Protein 2G1U (pdb70)

Sequence (137 aa):
KQKKSKYIVIFGCGRLGSLIANLASSSSGHSVVVVDKNEYAFHHRLNSSEFSSGGFTVVGDAAEFETLKECCGMMEKADMVFAFTNDDSTNFFISMNARYMFNVENVIARRVYYDPEKIKIFEENGIKTICPAVLLMMIEKVKEFIIGS

CATH classification: 3.40.50.720

Foldseek 3Di:
DDPAFEEEEEALAPVRQVVQQVSQVVPYAYEYEYCDPVSCVSHDPSRDYYYYHDDLQDVVSVVPRLLLRGQEYEQEHPDQVSSQSNQLCSCPVSVHQHYEYEHADPVPCVVCVVSNYHYDHPVVVVVVVVCDVPVDD

Secondary structure (P-SEA, 3-state):
cccbbbbbbccccaaaaaaaaaaaaaccbbbbbbccccccccccccccbbbbbcccccaaaaaacccccccbbbbccccaaaaaaaaaaaaccccccbbbbbbccccaaaaaaaacbbbbbaaaaaaaaaaaaaccc

Nearest PDB structures (foldseek):
  3l4b-assembly1_A  TM=9.728E-01  e=3.349E-23  Thermotoga maritima MSB8
  3l4b-assembly1_H  TM=8.521E-01  e=1.925E-08  Thermotoga maritima MSB8
  3l4b-assembly1_D  TM=8.516E-01  e=3.233E-08  Thermotoga maritima MSB8
  3l4b-assembly1_G  TM=8.518E-01  e=5.796E-08  Thermotoga maritima MSB8
  4g65-assembly1_A  TM=8.832E-01  e=7.759E-07  Vibrio vulnificus CMCP6

B-factor: mean 18.17, std 10.81, range [2.0, 64.94]

Structure (mmCIF, N/CA/C/O backbone):
data_2G1U
#
_entry.id   2G1U
#
_cell.length_a   47.859
_cell.length_b   35.140
_cell.length_c   56.579
_cell.angle_alpha   90.000
_cell.angle_beta   111.850
_cell.angle_gamma   90.000
#
_symmetry.space_group_name_H-M   'P 1 2 1'
#
loop_
_entity.id
_entity.type
_entity.pdbx_description
1 polymer 'hypothetical protein tm1088a'
2 non-polymer 'SODIUM ION'
3 non-polymer 'ADENOSINE MONOPHOSPHATE'
4 non-polymer (4S)-2-METHYL-2,4-PENTANEDIOL
5 water water
#
loop_
_atom_site.group_PDB
_atom_site.id
_atom_site.type_symbol
_atom_site.label_atom_id
_atom_site.label_alt_id
_atom_site.label_comp_id
_atom_site.label_asym_id
_atom_site.label_entity_id
_atom_site.label_seq_id
_atom_site.pdbx_PDB_ins_code
_atom_site.Cartn_x
_atom_site.Cartn_y
_atom_site.Cartn_z
_atom_site.occupancy
_atom_site.B_iso_or_equiv
_atom_site.auth_seq_id
_atom_site.auth_comp_id
_atom_site.auth_asym_id
_atom_site.auth_atom_id
_atom_site.pdbx_PDB_model_num
ATOM 1 C CA . LYS A 1 16 ? -7.084 46.934 5.597 1.00 33.13 4 LYS A CA 1
ATOM 2 C C . LYS A 1 16 ? -6.017 47.627 4.741 1.00 33.10 4 LYS A C 1
ATOM 3 O O . LYS A 1 16 ? -5.145 46.985 4.146 1.00 33.63 4 LYS A O 1
ATOM 4 N N . GLN A 1 17 ? -6.077 48.950 4.690 1.00 29.59 5 GLN A N 1
ATOM 5 C CA . GLN A 1 17 ? -5.035 49.726 4.017 1.00 30.24 5 GLN A CA 1
ATOM 6 C C . GLN A 1 17 ? -3.654 49.597 4.709 1.00 30.45 5 GLN A C 1
ATOM 7 O O . GLN A 1 17 ? -2.605 49.7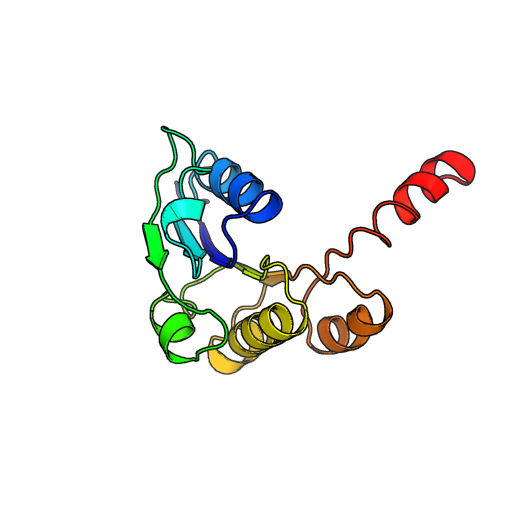91 4.078 1.00 33.82 5 GLN A O 1
ATOM 13 N N . LYS A 1 18 ? -3.661 49.257 6.000 1.00 28.66 6 LYS A N 1
ATOM 14 C CA A LYS A 1 18 ? -2.441 49.145 6.795 0.50 27.48 6 LYS A CA 1
ATOM 15 C CA B LYS A 1 18 ? -2.424 49.153 6.776 0.50 27.19 6 LYS A CA 1
ATOM 16 C C . LYS A 1 18 ? -1.838 47.733 6.736 1.00 25.37 6 LYS A C 1
ATOM 17 O O . LYS A 1 18 ? -0.821 47.460 7.383 1.00 26.73 6 LYS A O 1
ATOM 28 N N . SER A 1 19 ? -2.456 46.838 5.964 1.00 20.52 7 SER A N 1
ATOM 29 C CA . SER A 1 19 ? -2.027 45.416 5.924 1.00 18.90 7 SER A CA 1
ATOM 30 C C . SER A 1 19 ? -0.659 45.253 5.238 1.00 19.62 7 SER A C 1
ATOM 31 O O . SER A 1 19 ? -0.402 45.812 4.180 1.00 20.31 7 SER A O 1
ATOM 34 N N . LYS A 1 20 ? 0.231 44.525 5.885 1.00 14.85 8 LYS A N 1
ATOM 35 C CA . LYS A 1 20 ? 1.574 44.291 5.388 1.00 12.09 8 LYS A CA 1
ATOM 36 C C . LYS A 1 20 ? 1.750 42.815 5.016 1.00 11.79 8 LYS A C 1
ATOM 37 O O . LYS A 1 20 ? 1.026 41.935 5.487 1.00 13.12 8 LYS A O 1
ATOM 43 N N . TYR A 1 21 ? 2.756 42.543 4.195 1.00 10.41 9 TYR A N 1
ATOM 44 C CA . TYR A 1 21 ? 3.132 41.174 3.824 1.00 9.41 9 TYR A CA 1
ATOM 45 C C . TYR A 1 21 ? 4.308 40.760 4.692 1.00 11.09 9 TYR A C 1
ATOM 46 O O . TYR A 1 21 ? 5.377 41.404 4.654 1.00 9.88 9 TYR A O 1
ATOM 55 N N . ILE A 1 22 ? 4.092 39.731 5.499 1.00 8.95 10 ILE A N 1
ATOM 56 C CA . ILE A 1 22 ? 5.067 39.317 6.529 1.00 9.06 10 ILE A CA 1
ATOM 57 C C . ILE A 1 22 ? 5.412 37.822 6.282 1.00 11.45 10 ILE A C 1
ATOM 58 O O . ILE A 1 22 ? 4.509 36.999 6.229 1.00 11.97 10 ILE A O 1
ATOM 63 N N . VAL A 1 23 ? 6.699 37.460 6.165 1.00 8.43 11 VAL A N 1
ATOM 64 C CA . VAL A 1 23 ? 7.127 36.061 6.089 1.00 7.90 11 VAL A CA 1
ATOM 65 C C . VAL A 1 23 ? 7.852 35.740 7.397 1.00 8.49 11 VAL A C 1
ATOM 66 O O . VAL A 1 23 ? 8.775 36.445 7.787 1.00 9.39 11 VAL A O 1
ATOM 70 N N . ILE A 1 24 ? 7.411 34.676 8.029 1.00 9.48 12 ILE A N 1
ATOM 71 C CA . ILE A 1 24 ? 8.014 34.158 9.268 1.00 9.62 12 ILE A CA 1
ATOM 72 C C . ILE A 1 24 ? 8.547 32.773 9.045 1.00 9.69 12 ILE A C 1
ATOM 73 O O . ILE A 1 24 ? 7.819 31.857 8.641 1.00 10.31 12 ILE A O 1
ATOM 78 N N . PHE A 1 25 ? 9.865 32.629 9.312 1.00 8.34 13 PHE A N 1
ATOM 79 C CA . PHE A 1 25 ? 10.501 31.294 9.226 1.00 8.48 13 PHE A CA 1
ATOM 80 C C . PHE A 1 25 ? 10.643 30.743 10.622 1.00 10.63 13 PHE A C 1
ATOM 81 O O . PHE A 1 25 ? 11.222 31.401 11.521 1.00 9.92 13 PHE A O 1
ATOM 89 N N . GLY A 1 26 ? 10.122 29.526 10.7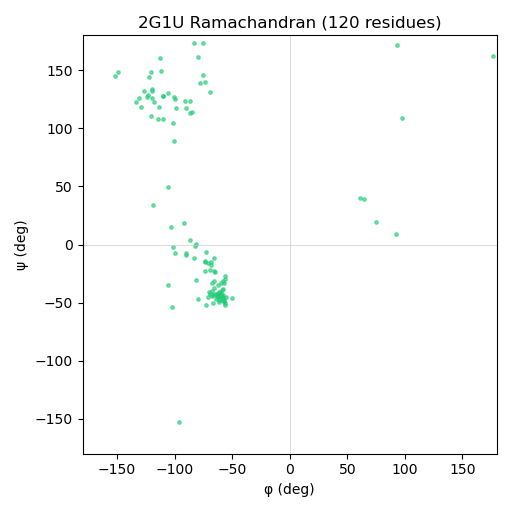97 1.00 10.79 14 GLY A N 1
ATOM 90 C CA . GLY A 1 26 ? 10.100 28.866 12.116 1.00 11.43 14 GLY A CA 1
ATOM 91 C C . GLY A 1 26 ? 8.753 29.068 12.771 1.00 14.93 14 GLY A C 1
ATOM 92 O O . GLY A 1 26 ? 8.406 30.163 13.143 1.00 17.54 14 GLY A O 1
ATOM 93 N N . CYS A 1 27 ? 7.955 28.014 12.855 1.00 11.57 15 CYS A N 1
ATOM 94 C CA . CYS A 1 27 ? 6.638 28.034 13.503 1.00 11.56 15 CYS A CA 1
ATOM 95 C C . CYS A 1 27 ? 6.712 27.323 14.856 1.00 11.60 15 CYS A C 1
ATOM 96 O O . CYS A 1 27 ? 5.883 26.484 15.199 1.00 14.53 15 CYS A O 1
ATOM 99 N N . GLY A 1 28 ? 7.706 27.704 15.645 1.00 12.79 16 GLY A N 1
ATOM 100 C CA . GLY A 1 28 ? 7.858 27.128 16.966 1.00 11.94 16 GLY A CA 1
ATOM 101 C C . GLY A 1 28 ? 7.214 28.041 17.984 1.00 12.09 16 GLY A C 1
ATOM 102 O O . GLY A 1 28 ? 6.269 28.772 17.675 1.00 12.72 16 GLY A O 1
ATOM 103 N N . ARG A 1 29 ? 7.718 27.985 19.197 1.00 10.63 17 ARG A N 1
ATOM 104 C CA . ARG A 1 29 ? 7.168 28.795 20.267 1.00 10.29 17 ARG A CA 1
ATOM 105 C C . ARG A 1 29 ? 7.173 30.303 19.906 1.00 14.95 17 ARG A C 1
ATOM 106 O O . ARG A 1 29 ? 6.113 30.943 19.982 1.00 15.64 17 ARG A O 1
ATOM 114 N N . LEU A 1 30 ? 8.316 30.847 19.444 1.00 11.33 18 LEU A N 1
ATOM 115 C CA . LEU A 1 30 ? 8.426 32.265 19.129 1.00 12.51 18 LEU A CA 1
ATOM 116 C C . LEU A 1 30 ? 7.669 32.573 17.841 1.00 13.45 18 LEU A C 1
ATOM 117 O O . LEU A 1 30 ? 6.865 33.519 17.759 1.00 13.02 18 LEU A O 1
ATOM 122 N N . GLY A 1 31 ? 7.968 31.817 16.798 1.00 11.19 19 GLY A N 1
ATOM 123 C CA . GLY A 1 31 ? 7.378 32.129 15.512 1.00 10.63 19 GLY A CA 1
ATOM 124 C C . GLY A 1 31 ? 5.883 32.070 15.461 1.00 12.26 19 GLY A C 1
ATOM 125 O O . GLY A 1 31 ? 5.234 32.897 14.796 1.00 12.68 19 GLY A O 1
ATOM 126 N N . SER A 1 32 ? 5.311 31.059 16.122 1.00 10.09 20 SER A N 1
ATOM 127 C CA . SER A 1 32 ? 3.853 30.925 16.167 1.00 9.41 20 SER A CA 1
ATOM 128 C C . SER A 1 32 ? 3.208 32.072 16.933 1.00 10.80 20 SER A C 1
ATOM 129 O O . SER A 1 32 ? 2.131 32.522 16.573 1.00 12.12 20 SER A O 1
ATOM 132 N N . LEU A 1 33 ? 3.848 32.520 17.992 1.00 10.04 21 LEU A N 1
ATOM 133 C CA . LEU A 1 33 ? 3.295 33.639 18.748 1.00 10.23 21 LEU A CA 1
ATOM 134 C C . LEU A 1 33 ? 3.206 34.867 17.844 1.00 12.15 21 LEU A C 1
ATOM 135 O O . LEU A 1 33 ? 2.171 35.566 17.819 1.00 12.14 21 LEU A O 1
ATOM 140 N N . ILE A 1 34 ? 4.284 35.169 17.118 1.00 11.20 22 ILE A N 1
ATOM 141 C CA . ILE A 1 34 ? 4.295 36.324 16.242 1.00 11.57 22 ILE A CA 1
ATOM 142 C C . ILE A 1 34 ? 3.328 36.156 15.061 1.00 10.55 22 ILE A C 1
ATOM 143 O O . ILE A 1 34 ? 2.598 37.104 14.703 1.00 11.29 22 ILE A O 1
ATOM 148 N N . ALA A 1 35 ? 3.286 34.948 14.508 1.00 10.05 23 ALA A N 1
ATOM 149 C CA . ALA A 1 35 ? 2.357 34.644 13.378 1.00 8.60 23 ALA A CA 1
ATOM 150 C C . ALA A 1 35 ? 0.896 34.870 13.776 1.00 10.23 23 ALA A C 1
ATOM 151 O O . ALA A 1 35 ? 0.102 35.445 13.030 1.00 11.57 23 ALA A O 1
ATOM 153 N N . ASN A 1 36 ? 0.524 34.334 14.945 1.00 8.64 24 ASN A N 1
ATOM 154 C CA . ASN A 1 36 ? -0.861 34.430 15.424 1.00 9.96 24 ASN A CA 1
ATOM 155 C C . ASN A 1 36 ? -1.233 35.905 15.631 1.00 11.07 24 ASN A C 1
ATOM 156 O O . ASN A 1 36 ? -2.333 36.333 15.272 1.00 11.77 24 ASN A O 1
ATOM 161 N N . LEU A 1 37 ? -0.328 36.681 16.217 1.00 10.35 25 LEU A N 1
ATOM 162 C CA . LEU A 1 37 ? -0.603 38.087 16.470 1.00 9.60 25 LEU A CA 1
ATOM 163 C C . LEU A 1 37 ? -0.661 38.903 15.175 1.00 11.01 25 LEU A C 1
ATOM 164 O O . LEU A 1 37 ? -1.518 39.759 15.006 1.00 11.52 25 LEU A O 1
ATOM 169 N N . ALA A 1 38 ? 0.277 38.633 14.282 1.00 10.68 26 ALA A N 1
ATOM 170 C CA . ALA A 1 38 ? 0.314 39.303 12.973 1.00 9.13 26 ALA A CA 1
ATOM 171 C C . ALA A 1 38 ? -0.970 39.088 12.183 1.00 8.38 26 ALA A C 1
ATOM 172 O O . ALA A 1 38 ? -1.536 40.024 11.592 1.00 11.87 26 ALA A O 1
ATOM 174 N N . SER A 1 39 ? -1.424 37.825 12.165 1.00 9.31 27 SER A N 1
ATOM 175 C CA . SER A 1 39 ? -2.681 37.473 11.482 1.00 8.82 27 SER A CA 1
ATOM 176 C C . SER A 1 39 ? -3.866 38.223 12.121 1.00 12.46 27 SER A C 1
ATOM 177 O O . SER A 1 39 ? -4.693 38.797 11.415 1.00 11.89 27 SER A O 1
ATOM 180 N N . SER A 1 40 ? -3.922 38.291 13.463 1.00 13.00 28 SER A N 1
ATOM 181 C CA A SER A 1 40 ? -5.063 38.933 14.130 0.50 13.12 28 SER A CA 1
ATOM 182 C CA B SER A 1 40 ? -5.033 38.946 14.168 0.50 13.36 28 SER A CA 1
ATOM 183 C C . SER A 1 40 ? -5.011 40.463 13.975 1.00 13.58 28 SER A C 1
ATOM 184 O O . SER A 1 40 ? -6.032 41.132 14.119 1.00 13.76 28 SER A O 1
ATOM 189 N N . SER A 1 41 ? -3.841 41.006 13.652 1.00 13.63 29 SER A N 1
ATOM 190 C CA . SER A 1 41 ? -3.671 42.425 13.305 1.00 14.92 29 SER A CA 1
ATOM 191 C C . SER A 1 41 ? -4.016 42.745 11.856 1.00 15.73 29 SER A C 1
ATOM 192 O O . SER A 1 41 ? -3.925 43.906 11.466 1.00 18.26 29 SER A O 1
ATOM 195 N N . GLY A 1 42 ? -4.394 41.730 11.063 1.00 13.78 30 GLY A N 1
ATOM 196 C CA . GLY A 1 42 ? -4.851 41.940 9.702 1.00 11.21 30 GLY A CA 1
ATOM 197 C C . GLY A 1 42 ? -3.796 41.854 8.598 1.00 10.33 30 GLY A C 1
ATOM 198 O O . GLY A 1 42 ? -4.087 42.222 7.429 1.00 11.16 30 GLY A O 1
ATOM 199 N N . HIS A 1 43 ? -2.600 41.414 8.937 1.00 11.34 31 HIS A N 1
ATOM 200 C CA . HIS A 1 43 ? -1.537 41.264 7.956 1.00 10.33 31 HIS A CA 1
ATOM 201 C C . HIS A 1 43 ? -1.649 40.011 7.129 1.00 9.93 31 HIS A C 1
ATOM 202 O O . HIS A 1 43 ? -2.325 39.062 7.544 1.00 11.71 31 HIS A O 1
ATOM 209 N N . SER A 1 44 ? -0.964 40.000 5.976 1.00 9.93 32 SER A N 1
ATOM 210 C CA . SER A 1 44 ? -0.847 38.801 5.147 1.00 10.38 32 SER A CA 1
ATOM 211 C C . SER A 1 44 ? 0.395 38.084 5.637 1.00 12.22 32 SER A C 1
ATOM 212 O O . SER A 1 44 ? 1.488 38.616 5.537 1.00 14.07 32 SER A O 1
ATOM 215 N N . VAL A 1 45 ? 0.198 36.887 6.135 1.00 10.93 33 VAL A N 1
ATOM 216 C CA . VAL A 1 45 ? 1.256 36.143 6.793 1.00 10.43 33 VAL A CA 1
ATOM 217 C C . VAL A 1 45 ? 1.531 34.837 6.085 1.00 11.13 33 VAL A C 1
ATOM 218 O O . VAL A 1 45 ? 0.608 34.049 5.843 1.00 11.27 33 VAL A O 1
ATOM 222 N N . VAL A 1 46 ? 2.815 34.632 5.735 1.00 8.87 34 VAL A N 1
ATOM 223 C CA . VAL A 1 46 ? 3.318 33.316 5.264 1.00 9.21 34 VAL A CA 1
ATOM 224 C C . VAL A 1 46 ? 4.219 32.767 6.349 1.00 10.20 34 VAL A C 1
ATOM 225 O O . VAL A 1 46 ? 5.156 33.472 6.742 1.00 9.80 34 VAL A O 1
ATOM 229 N N . VAL A 1 47 ? 3.984 31.534 6.785 1.00 10.47 35 VAL A N 1
ATOM 230 C CA . VAL A 1 47 ? 4.802 30.911 7.843 1.00 10.74 35 VAL A CA 1
ATOM 231 C C . VAL A 1 47 ? 5.441 29.668 7.244 1.00 11.38 35 VAL A C 1
ATOM 232 O O . VAL A 1 47 ? 4.786 28.860 6.610 1.00 10.27 35 VAL A O 1
ATOM 236 N N . VAL A 1 48 ? 6.724 29.508 7.479 1.00 10.93 36 VAL A N 1
ATOM 237 C CA . VAL A 1 48 ? 7.530 28.463 6.877 1.00 11.73 36 VAL A CA 1
ATOM 238 C C . VAL A 1 48 ? 8.115 27.577 7.963 1.00 10.45 36 VAL A C 1
ATOM 239 O O . VAL A 1 48 ? 8.671 28.061 8.926 1.00 11.38 36 VAL A O 1
ATOM 243 N N . ASP A 1 49 ? 8.008 26.245 7.828 1.00 10.14 37 ASP A N 1
ATOM 244 C CA . ASP A 1 49 ? 8.675 25.321 8.771 1.00 10.68 37 ASP A CA 1
ATOM 245 C C . ASP A 1 49 ? 9.053 24.028 8.035 1.00 11.63 37 ASP A C 1
ATOM 246 O O . ASP A 1 49 ? 8.408 23.671 7.066 1.00 11.20 37 ASP A O 1
ATOM 251 N N . LYS A 1 50 ? 10.159 23.411 8.460 1.00 12.72 38 LYS A N 1
ATOM 252 C CA . LYS A 1 50 ? 10.608 22.145 7.874 1.00 14.11 38 LYS A CA 1
ATOM 253 C C . LYS A 1 50 ? 9.714 20.989 8.326 1.00 15.74 38 LYS A C 1
ATOM 254 O O . LYS A 1 50 ? 9.647 19.946 7.656 1.00 13.78 38 LYS A O 1
ATOM 263 N N . ASN A 1 51 ? 9.051 21.196 9.466 1.00 13.86 39 ASN A N 1
ATOM 264 C CA . ASN A 1 51 ? 8.192 20.236 10.121 1.00 15.67 39 ASN A CA 1
ATOM 265 C C . ASN A 1 51 ? 6.735 20.650 10.028 1.00 14.33 39 ASN A C 1
ATOM 266 O O . ASN A 1 51 ? 6.341 21.640 10.679 1.00 14.08 39 ASN A O 1
ATOM 271 N N . GLU A 1 52 ? 5.942 19.953 9.211 1.00 13.31 40 GLU A N 1
ATOM 272 C CA . GLU A 1 52 ? 4.517 20.284 9.063 1.00 13.00 40 GLU A CA 1
ATOM 273 C C . GLU A 1 52 ? 3.743 20.269 10.376 1.00 13.99 40 GLU A C 1
ATOM 274 O O . GLU A 1 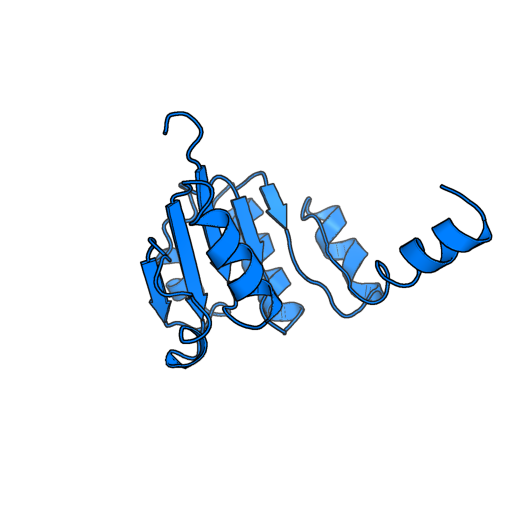52 ? 2.761 20.976 10.521 1.00 15.03 40 GLU A O 1
ATOM 280 N N . TYR A 1 53 ? 4.175 19.429 11.336 1.00 11.18 41 TYR A N 1
ATOM 281 C CA . TYR A 1 53 ? 3.481 19.343 12.627 1.00 12.01 41 TYR A CA 1
ATOM 282 C C . TYR A 1 53 ? 3.581 20.660 13.445 1.00 11.65 41 TYR A C 1
ATOM 283 O O . TYR A 1 53 ? 2.710 20.963 14.257 1.00 11.99 41 TYR A O 1
ATOM 292 N N . ALA A 1 54 ? 4.594 21.471 13.164 1.00 11.45 42 ALA A N 1
ATOM 293 C CA . ALA A 1 54 ? 4.782 22.756 13.856 1.00 13.00 42 ALA A CA 1
ATOM 294 C C . ALA A 1 54 ? 3.564 23.671 13.693 1.00 12.56 42 ALA A C 1
ATOM 295 O O . ALA A 1 54 ? 3.228 24.457 14.583 1.00 13.46 42 ALA A O 1
ATOM 297 N N . PHE A 1 55 ? 2.875 23.553 12.558 1.00 11.84 43 PHE A N 1
ATOM 298 C CA . PHE A 1 55 ? 1.737 24.423 12.288 1.00 12.97 43 PHE A CA 1
ATOM 299 C C . PHE A 1 55 ? 0.538 24.224 13.240 1.00 14.33 43 PHE A C 1
ATOM 300 O O . PHE A 1 55 ? -0.357 25.070 13.271 1.00 14.86 43 PHE A O 1
ATOM 308 N N . HIS A 1 56 ? 0.538 23.153 14.041 1.00 13.85 44 HIS A N 1
ATOM 309 C CA A HIS A 1 56 ? -0.552 22.990 14.984 0.50 14.58 44 HIS A CA 1
ATOM 310 C CA B HIS A 1 56 ? -0.472 22.935 15.079 0.50 14.20 44 HIS A CA 1
ATOM 311 C C . HIS A 1 56 ? -0.523 24.090 16.049 1.00 13.90 44 HIS A C 1
ATOM 312 O O . HIS A 1 56 ? -1.502 24.285 16.735 1.00 16.97 44 HIS A O 1
ATOM 325 N N . ARG A 1 57 ? 0.586 24.819 16.156 1.00 13.58 45 ARG A N 1
ATOM 326 C CA . ARG A 1 57 ? 0.666 26.004 17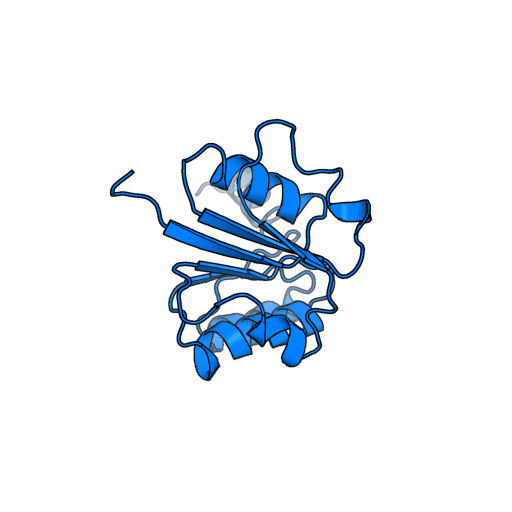.066 1.00 13.68 45 ARG A CA 1
ATOM 327 C C . ARG A 1 57 ? -0.107 27.248 16.569 1.00 15.46 45 ARG A C 1
ATOM 328 O O . ARG A 1 57 ? -0.363 28.163 17.348 1.00 13.41 45 ARG A O 1
ATOM 343 N N . LEU A 1 58 ? -0.516 27.259 15.300 1.00 13.79 46 LEU A N 1
ATOM 344 C CA . LEU A 1 58 ? -1.266 28.401 14.762 1.00 13.67 46 LEU A CA 1
ATOM 345 C C . LEU A 1 58 ? -2.695 28.265 15.268 1.00 14.75 46 LEU A C 1
ATOM 346 O O . LEU A 1 58 ? -3.226 27.142 15.328 1.00 15.24 46 LEU A O 1
ATOM 351 N N . ASN A 1 59 ? -3.335 29.349 15.670 1.00 12.92 47 ASN A N 1
ATOM 352 C CA . ASN A 1 59 ? -4.653 29.192 16.290 1.00 14.95 47 ASN A CA 1
ATOM 353 C C . ASN A 1 59 ? -5.777 29.081 15.256 1.00 15.08 47 ASN A C 1
ATOM 354 O O . ASN A 1 59 ? -5.541 29.217 14.052 1.00 14.77 47 ASN A O 1
ATOM 359 N N . SER A 1 60 ? -7.003 28.795 15.717 1.00 14.51 48 SER A N 1
ATOM 360 C CA A SER A 1 60 ? -8.139 28.586 14.815 0.67 17.13 48 SER A CA 1
ATOM 361 C CA B SER A 1 60 ? -8.117 28.577 14.794 0.33 17.08 48 SER A CA 1
ATOM 362 C C . SER A 1 60 ? -8.426 29.826 13.974 1.00 17.03 48 SER A C 1
ATOM 363 O O . SER A 1 60 ? -8.950 29.735 12.872 1.00 22.87 48 SER A O 1
ATOM 368 N N . GLU A 1 61 ? -8.087 30.995 14.492 1.00 18.68 49 GLU A N 1
ATOM 369 C CA . GLU A 1 61 ? -8.356 32.229 13.779 1.00 17.82 49 GLU A CA 1
ATOM 370 C C . GLU A 1 61 ? -7.279 32.583 12.718 1.00 17.14 49 GLU A C 1
ATOM 371 O O . GLU A 1 61 ? -7.503 33.473 11.908 1.00 16.84 49 GLU A O 1
ATOM 374 N N . PHE A 1 62 ? -6.132 31.894 12.720 1.00 16.10 50 PHE A N 1
ATOM 375 C CA . PHE A 1 62 ? -5.031 32.234 11.821 1.00 12.88 50 PHE A CA 1
ATOM 376 C C . PHE A 1 62 ? -5.504 32.189 10.366 1.00 12.21 50 PHE A C 1
ATOM 377 O O . PHE A 1 62 ? -6.131 31.196 9.942 1.00 15.53 50 PHE A O 1
ATOM 385 N N A SER A 1 63 ? -5.308 33.323 9.684 0.50 12.58 51 SER A N 1
ATOM 386 N N B SER A 1 63 ? -5.151 33.196 9.569 0.50 10.27 51 SER A N 1
ATOM 387 C CA A SER A 1 63 ? -5.505 33.476 8.250 0.50 14.73 51 SER A CA 1
ATOM 388 C CA B SER A 1 63 ? -5.745 33.330 8.240 0.50 12.16 51 SER A CA 1
ATOM 389 C C A SER A 1 63 ? -4.128 33.747 7.690 0.50 15.70 51 SER A C 1
ATOM 390 C C B SER A 1 63 ? -4.766 33.293 7.072 0.50 11.78 51 SER A C 1
ATOM 391 O O A SER A 1 63 ? -3.375 34.529 8.234 0.50 18.42 51 SER A O 1
ATOM 392 O O B SER A 1 63 ? -5.193 33.498 5.940 0.50 11.54 51 SER A O 1
ATOM 397 N N A GLY A 1 64 ? -3.795 33.075 6.610 0.50 15.60 52 GLY A N 1
ATOM 398 N N B GLY A 1 64 ? -3.473 33.070 7.341 0.50 10.70 52 GLY A N 1
ATOM 399 C CA A GLY A 1 64 ? -2.452 33.158 6.109 0.50 14.41 52 GLY A CA 1
ATOM 400 C CA B GLY A 1 64 ? -2.430 33.118 6.286 0.50 12.79 52 GLY A CA 1
ATOM 401 C C . GLY A 1 64 ? -2.120 31.806 5.567 1.00 13.50 52 GLY A C 1
ATOM 402 O O . GLY A 1 64 ? -2.986 30.912 5.514 1.00 15.53 52 GLY A O 1
ATOM 403 N N . PHE A 1 65 ? -0.904 31.688 5.069 1.00 11.43 53 PHE A N 1
ATOM 404 C CA . PHE A 1 65 ? -0.489 30.542 4.303 1.00 10.62 53 PHE A CA 1
ATOM 405 C C . PHE A 1 65 ? 0.694 29.856 4.986 1.00 12.82 53 PHE A C 1
ATOM 406 O O . PHE A 1 65 ? 1.515 30.511 5.616 1.00 15.20 53 PHE A O 1
ATOM 414 N N . THR A 1 66 ? 0.783 28.525 4.840 1.00 11.31 54 THR A N 1
ATOM 415 C CA . THR A 1 66 ? 1.917 27.758 5.379 1.00 14.23 54 THR A CA 1
ATOM 416 C C . THR A 1 66 ? 2.756 27.219 4.222 1.00 16.44 54 THR A C 1
ATOM 417 O O . THR A 1 66 ? 2.271 26.946 3.106 1.00 19.06 54 THR A O 1
ATOM 421 N N . VAL A 1 67 ? 4.041 27.085 4.455 1.00 13.87 55 VAL A N 1
ATOM 422 C CA . VAL A 1 67 ? 4.958 26.515 3.473 1.00 13.36 55 VAL A CA 1
ATOM 423 C C . VAL A 1 67 ? 5.821 25.514 4.220 1.00 11.02 55 VAL A C 1
ATOM 424 O O . VAL A 1 67 ? 6.492 25.864 5.190 1.00 11.61 55 VAL A O 1
ATOM 428 N N . VAL A 1 68 ? 5.814 24.253 3.762 1.00 11.06 56 VAL A N 1
ATOM 429 C CA . VAL A 1 68 ? 6.705 23.240 4.330 1.00 13.63 56 VAL A CA 1
ATOM 430 C C . VAL A 1 68 ? 7.989 23.244 3.515 1.00 12.07 56 VAL A C 1
ATOM 431 O O . VAL A 1 68 ? 7.953 23.019 2.317 1.00 16.92 56 VAL A O 1
ATOM 435 N N . GLY A 1 69 ? 9.114 23.454 4.177 1.00 12.00 57 GLY A N 1
ATOM 436 C CA . GLY A 1 69 ? 10.408 23.353 3.538 1.00 14.32 57 GLY A CA 1
ATOM 437 C C . GLY A 1 69 ? 11.552 23.714 4.466 1.00 14.23 57 GLY A C 1
ATOM 438 O O . GLY A 1 69 ? 11.356 24.327 5.523 1.00 14.74 57 GLY A O 1
ATOM 439 N N . ASP A 1 70 ? 12.734 23.305 4.067 1.00 15.01 58 ASP A N 1
ATOM 440 C CA . ASP A 1 70 ? 13.951 23.576 4.792 1.00 12.84 58 ASP A CA 1
ATOM 441 C C . ASP A 1 70 ? 14.430 24.948 4.353 1.00 11.46 58 ASP A C 1
ATOM 442 O O . ASP A 1 70 ? 14.817 25.150 3.186 1.00 12.12 58 ASP A O 1
ATOM 447 N N . ALA A 1 71 ? 14.407 25.886 5.302 1.00 12.97 59 ALA A N 1
ATOM 448 C CA . ALA A 1 71 ? 14.742 27.270 4.990 1.00 10.86 59 ALA A CA 1
ATOM 449 C C . ALA A 1 71 ? 16.249 27.465 4.752 1.00 12.71 59 ALA A C 1
ATOM 450 O O . ALA A 1 71 ? 16.679 28.575 4.349 1.00 13.97 59 ALA A O 1
ATOM 452 N N . ALA A 1 72 ? 17.079 26.427 4.970 1.00 12.76 60 ALA A N 1
ATOM 453 C CA . ALA A 1 72 ? 18.467 26.507 4.569 1.00 13.16 60 ALA A CA 1
ATOM 454 C C . ALA A 1 72 ? 18.681 26.195 3.067 1.00 12.13 60 ALA A C 1
ATOM 455 O O . ALA A 1 72 ? 19.802 26.266 2.565 1.00 15.48 60 ALA A O 1
ATOM 457 N N . GLU A 1 73 ? 17.612 25.915 2.335 1.00 14.07 61 GLU A N 1
ATOM 458 C CA . GLU A 1 73 ? 17.640 25.711 0.898 1.00 15.16 61 GLU A CA 1
ATOM 459 C C . GLU A 1 73 ? 17.047 26.931 0.155 1.00 15.64 61 GLU A C 1
ATOM 460 O O . GLU A 1 73 ? 15.929 27.393 0.480 1.00 13.49 61 GLU A O 1
ATOM 471 N N . PHE A 1 74 ? 17.770 27.435 -0.844 1.00 14.22 62 PHE A N 1
ATOM 472 C CA . PHE A 1 74 ? 17.331 28.596 -1.582 1.00 13.22 62 PHE A CA 1
ATOM 473 C C . PHE A 1 74 ? 15.977 28.360 -2.226 1.00 13.74 62 PHE A C 1
ATOM 474 O O . PHE A 1 74 ? 15.123 29.241 -2.239 1.00 16.08 62 PHE A O 1
ATOM 482 N N . GLU A 1 75 ? 15.751 27.161 -2.739 1.00 15.73 63 GLU A N 1
ATOM 483 C CA . GLU A 1 75 ? 14.446 26.910 -3.348 1.00 16.05 63 GLU A CA 1
ATOM 484 C C . GLU A 1 75 ? 13.286 27.162 -2.371 1.00 17.58 63 GLU A C 1
ATOM 485 O O . GLU A 1 75 ? 12.227 27.622 -2.775 1.00 18.08 63 GLU A O 1
ATOM 491 N N . THR A 1 76 ? 13.472 26.906 -1.078 1.00 14.45 64 THR A N 1
ATOM 492 C CA . THR A 1 76 ? 12.399 27.203 -0.156 1.00 12.09 64 THR A CA 1
ATOM 493 C C . THR A 1 76 ? 12.150 28.725 -0.076 1.00 12.38 64 THR A C 1
ATOM 494 O O . THR A 1 76 ? 10.997 29.214 -0.012 1.00 13.95 64 THR A O 1
ATOM 498 N N . LEU A 1 77 ? 13.235 29.494 0.000 1.00 14.27 65 LEU A N 1
ATOM 499 C CA . LEU A 1 77 ? 13.133 30.945 0.064 1.00 14.80 65 LEU A CA 1
ATOM 500 C C . LEU A 1 77 ? 12.434 31.520 -1.139 1.00 15.48 65 LEU A C 1
ATOM 501 O O . LEU A 1 77 ? 11.747 32.542 -1.032 1.00 18.26 65 LEU A O 1
ATOM 506 N N . LYS A 1 78 ? 12.602 30.903 -2.280 1.00 13.72 66 LYS A N 1
ATOM 507 C CA . LYS A 1 78 ? 11.934 31.362 -3.504 1.00 16.05 66 LYS A CA 1
ATOM 508 C C . LYS A 1 78 ? 10.425 31.154 -3.507 1.00 15.75 66 LYS A C 1
ATOM 509 O O . LYS A 1 78 ? 9.699 31.785 -4.275 1.00 22.20 66 LYS A O 1
ATOM 513 N N . GLU A 1 79 ? 9.940 30.234 -2.692 1.00 13.13 67 GLU A N 1
ATOM 514 C CA . GLU A 1 79 ? 8.528 29.874 -2.675 1.00 12.12 67 GLU A CA 1
ATOM 515 C C . GLU A 1 79 ? 7.681 30.751 -1.768 1.00 14.84 67 GLU A C 1
ATOM 516 O O . GLU A 1 79 ? 6.494 30.505 -1.603 1.00 20.52 67 GLU A O 1
ATOM 522 N N . CYS A 1 80 ? 8.270 31.781 -1.165 1.00 16.58 68 CYS A N 1
ATOM 523 C CA A CYS A 1 80 ? 7.617 32.649 -0.180 0.70 19.71 68 CYS A CA 1
ATOM 524 C CA B CYS A 1 80 ? 7.422 32.576 -0.259 0.30 18.61 68 CYS A CA 1
ATOM 525 C C . CYS A 1 80 ? 7.192 34.015 -0.687 1.00 19.51 68 CYS A C 1
ATOM 526 O O . CYS A 1 80 ? 6.569 34.776 0.054 1.00 19.63 68 CYS A O 1
ATOM 531 N N . GLY A 1 81 ? 7.589 34.362 -1.903 1.00 20.30 69 GLY A N 1
ATOM 532 C CA . GLY A 1 81 ? 7.287 35.681 -2.453 1.00 20.87 69 GLY A CA 1
ATOM 533 C C . GLY A 1 81 ? 7.990 36.757 -1.640 1.00 17.85 69 GLY A C 1
ATOM 534 O O . GLY A 1 81 ? 7.455 37.847 -1.421 1.00 18.07 69 GLY A O 1
ATOM 535 N N . MET A 1 82 ? 9.224 36.477 -1.226 1.00 18.64 70 MET A N 1
ATOM 536 C CA A MET A 1 82 ? 9.891 37.389 -0.300 0.70 15.51 70 MET A CA 1
ATOM 537 C CA B MET A 1 82 ? 9.931 37.364 -0.317 0.30 15.75 70 MET A CA 1
ATOM 538 C C . MET A 1 82 ? 10.183 38.762 -0.887 1.00 15.71 70 MET A C 1
ATOM 539 O O . MET A 1 82 ? 10.274 39.742 -0.146 1.00 17.12 70 MET A O 1
ATOM 548 N N . GLU A 1 83 ? 10.281 38.880 -2.209 1.00 14.91 71 GLU A N 1
ATOM 549 C CA . GLU A 1 83 ? 10.489 40.230 -2.779 1.00 14.34 71 GLU A CA 1
ATOM 550 C C . GLU A 1 83 ? 9.284 41.126 -2.611 1.00 12.00 71 GLU A C 1
ATOM 551 O O . GLU A 1 83 ? 9.380 42.347 -2.782 1.00 13.51 71 GLU A O 1
ATOM 557 N N . LYS A 1 84 ? 8.137 40.537 -2.274 1.00 12.70 72 LYS A N 1
ATOM 558 C CA . LYS A 1 84 ? 6.945 41.298 -1.936 1.00 10.51 72 LYS A CA 1
ATOM 559 C C . LYS A 1 84 ? 6.812 41.634 -0.452 1.00 9.49 72 LYS A C 1
ATOM 560 O O . LYS A 1 84 ? 5.916 42.374 -0.091 1.00 12.75 72 LYS A O 1
ATOM 566 N N . ALA A 1 85 ? 7.699 41.076 0.382 1.00 11.51 73 ALA A N 1
ATOM 567 C CA . ALA A 1 85 ? 7.559 41.212 1.802 1.00 11.68 73 ALA A CA 1
ATOM 568 C C . ALA A 1 85 ? 7.915 42.595 2.317 1.00 12.37 73 ALA A C 1
ATOM 569 O O . ALA A 1 85 ? 8.958 43.174 1.936 1.00 12.99 73 ALA A O 1
ATOM 571 N N . ASP A 1 86 ? 7.128 43.043 3.261 1.00 12.62 74 ASP A N 1
ATOM 572 C CA . ASP A 1 86 ? 7.425 44.208 4.060 1.00 11.36 74 ASP A CA 1
ATOM 573 C C . ASP A 1 86 ? 8.373 43.909 5.197 1.00 12.17 74 ASP A C 1
ATOM 574 O O . ASP A 1 86 ? 9.187 44.783 5.619 1.00 13.81 74 ASP A O 1
ATOM 579 N N . MET A 1 87 ? 8.315 42.678 5.719 1.00 11.32 75 MET A N 1
ATOM 580 C CA . MET A 1 87 ? 9.149 42.292 6.854 1.00 9.60 75 MET A CA 1
ATOM 581 C C . MET A 1 87 ? 9.390 40.806 6.743 1.00 10.04 75 MET A C 1
ATOM 582 O O . MET A 1 87 ? 8.467 40.095 6.318 1.00 9.42 75 MET A O 1
ATOM 587 N N . VAL A 1 88 ? 10.570 40.339 7.134 1.00 8.86 76 VAL A N 1
ATOM 588 C CA . VAL A 1 88 ? 10.919 38.917 7.225 1.00 7.98 76 VAL A CA 1
ATOM 589 C C . VAL A 1 88 ? 11.454 38.679 8.632 1.00 10.62 76 VAL A C 1
ATOM 590 O O . VAL A 1 88 ? 12.337 39.428 9.077 1.00 10.27 76 VAL A O 1
ATOM 594 N N . PHE A 1 89 ? 10.937 37.618 9.262 1.00 8.55 77 PHE A N 1
ATOM 595 C CA . PHE A 1 89 ? 11.382 37.184 10.589 1.00 8.43 77 PHE A CA 1
ATOM 596 C C . PHE A 1 89 ? 12.061 35.826 10.474 1.00 9.76 77 PHE A C 1
ATOM 597 O O . PHE A 1 89 ? 11.448 34.871 10.025 1.00 11.56 77 PHE A O 1
ATOM 605 N N . ALA A 1 90 ? 13.358 35.767 10.835 1.00 8.22 78 ALA A N 1
ATOM 606 C CA . ALA A 1 90 ? 14.166 34.541 10.739 1.00 7.55 78 ALA A CA 1
ATOM 607 C C . ALA A 1 90 ? 14.198 33.980 12.185 1.00 10.57 78 ALA A C 1
ATOM 608 O O . ALA A 1 90 ? 15.078 34.313 12.996 1.00 9.18 78 ALA A O 1
ATOM 610 N N . PHE A 1 91 ? 13.199 33.154 12.493 1.00 8.57 79 PHE A N 1
ATOM 611 C CA . PHE A 1 91 ? 12.943 32.668 13.853 1.00 9.35 79 PHE A CA 1
ATOM 612 C C . PHE A 1 91 ? 13.038 31.146 13.978 1.00 9.45 79 PHE A C 1
ATOM 613 O O . PHE A 1 91 ? 12.376 30.536 14.820 1.00 10.02 79 PHE A O 1
ATOM 621 N N . THR A 1 92 ? 13.928 30.500 13.229 1.00 9.58 80 THR A N 1
ATOM 622 C CA . THR A 1 92 ? 14.239 29.102 13.488 1.00 9.30 80 THR A CA 1
ATOM 623 C C . THR A 1 92 ? 15.138 29.008 14.744 1.00 10.16 80 THR A C 1
ATOM 624 O O . THR A 1 92 ? 15.527 30.035 15.311 1.00 9.33 80 THR A O 1
ATOM 628 N N . ASN A 1 93 ? 15.394 27.791 15.179 1.00 10.95 81 ASN A N 1
ATOM 629 C CA . ASN A 1 93 ? 16.245 27.562 16.363 1.00 10.00 81 ASN A CA 1
ATOM 630 C C . ASN A 1 93 ? 17.709 27.367 15.974 1.00 10.10 81 ASN A C 1
ATOM 631 O O . ASN A 1 93 ? 18.510 26.861 16.789 1.00 11.65 81 ASN A O 1
ATOM 636 N N . ASP A 1 94 ? 18.093 27.787 14.782 1.00 9.49 82 ASP A N 1
ATOM 637 C CA . ASP A 1 94 ? 19.487 27.634 14.328 1.00 9.94 82 ASP A CA 1
ATOM 638 C C . ASP A 1 94 ? 20.036 28.954 13.815 1.00 11.34 82 ASP A C 1
ATOM 639 O O . ASP A 1 94 ? 19.506 29.515 12.888 1.00 10.45 82 ASP A O 1
ATOM 644 N N . ASP A 1 95 ? 21.085 29.463 14.462 1.00 11.84 83 ASP A N 1
ATOM 645 C CA . ASP A 1 95 ? 21.639 30.786 14.116 1.00 11.27 83 ASP A CA 1
ATOM 646 C C . ASP A 1 95 ? 22.162 30.834 12.667 1.00 10.16 83 ASP A C 1
ATOM 647 O O . ASP A 1 95 ? 21.966 31.799 11.947 1.00 11.42 83 ASP A O 1
ATOM 652 N N . SER A 1 96 ? 22.833 29.763 12.225 1.00 11.17 84 SER A N 1
ATOM 653 C CA . SER A 1 96 ? 23.330 29.721 10.828 1.00 11.79 84 SER A CA 1
ATOM 654 C C . SER A 1 96 ? 22.200 29.761 9.818 1.00 10.70 84 SER A C 1
ATOM 655 O O . SER A 1 96 ? 22.271 30.505 8.830 1.00 11.22 84 SER A O 1
ATOM 658 N N . THR A 1 97 ? 21.130 29.003 10.079 1.00 10.82 85 THR A N 1
ATOM 659 C CA . THR A 1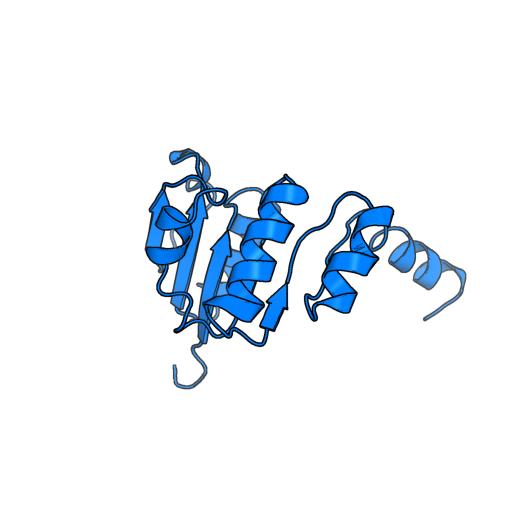 97 ? 19.971 29.058 9.203 1.00 10.58 85 THR A CA 1
ATOM 660 C C . THR A 1 97 ? 19.361 30.461 9.190 1.00 9.09 85 THR A C 1
ATOM 661 O O . THR A 1 97 ? 18.991 30.999 8.135 1.00 9.96 85 THR A O 1
ATOM 665 N N . ASN A 1 98 ? 19.206 31.062 10.389 1.00 7.99 86 ASN A N 1
ATOM 666 C CA . ASN A 1 98 ? 18.623 32.420 10.459 1.00 7.63 86 ASN A CA 1
ATOM 667 C C . ASN A 1 98 ? 19.497 33.458 9.733 1.00 8.41 86 ASN A C 1
ATOM 668 O O . ASN A 1 98 ? 18.979 34.371 9.106 1.00 9.04 86 ASN A O 1
ATOM 673 N N . PHE A 1 99 ? 20.836 33.288 9.776 1.00 8.47 87 PHE A N 1
ATOM 674 C CA . PHE A 1 99 ? 21.754 34.146 8.998 1.00 9.48 87 PHE A CA 1
ATOM 675 C C . PHE A 1 99 ? 21.529 33.958 7.492 1.00 10.77 87 PHE A C 1
ATOM 676 O O . PHE A 1 99 ? 21.457 34.911 6.736 1.00 10.80 87 PHE A O 1
ATOM 684 N N . PHE A 1 100 ? 21.438 32.711 7.037 1.00 8.08 88 PHE A N 1
ATOM 685 C CA . PHE A 1 100 ? 21.182 32.415 5.627 1.00 9.74 88 PHE A CA 1
ATOM 686 C C . PHE A 1 100 ? 19.885 33.095 5.171 1.00 9.98 88 PHE A C 1
ATOM 687 O O . PHE A 1 100 ? 19.797 33.754 4.134 1.00 10.09 88 PHE A O 1
ATOM 695 N N . ILE A 1 101 ? 18.818 32.870 5.920 1.00 9.28 89 ILE A N 1
ATOM 696 C CA . ILE A 1 101 ? 17.525 33.460 5.587 1.00 9.19 89 ILE A CA 1
ATOM 697 C C . ILE A 1 101 ? 17.637 35.001 5.510 1.00 8.35 89 ILE A C 1
ATOM 698 O O . ILE A 1 101 ? 17.162 35.606 4.541 1.00 9.96 89 ILE A O 1
ATOM 703 N N . SER A 1 102 ? 18.250 35.590 6.523 1.00 8.05 90 SER A N 1
ATOM 704 C CA . SER A 1 102 ? 18.252 37.047 6.675 1.00 8.52 90 SER A CA 1
ATOM 705 C C . SER A 1 102 ? 19.131 37.719 5.593 1.00 9.84 90 SER A C 1
ATOM 706 O O . SER A 1 102 ? 18.764 38.783 5.085 1.00 10.41 90 SER A O 1
ATOM 709 N N . MET A 1 103 ? 20.284 37.129 5.293 1.00 8.75 91 MET A N 1
ATOM 710 C CA . MET A 1 103 ? 21.145 37.663 4.250 1.00 8.42 91 MET A CA 1
ATOM 711 C C . MET A 1 103 ? 20.439 37.593 2.911 1.00 8.53 91 MET A C 1
ATOM 712 O O . MET A 1 103 ? 20.516 38.525 2.115 1.00 9.60 91 MET A O 1
ATOM 717 N N . ASN A 1 104 ? 19.797 36.460 2.598 1.00 8.40 92 ASN A N 1
ATOM 718 C CA . ASN A 1 104 ? 19.004 36.392 1.372 1.00 8.88 92 ASN A CA 1
ATOM 719 C C . ASN A 1 104 ? 17.877 37.421 1.349 1.00 9.35 92 ASN A C 1
ATOM 720 O O . ASN A 1 104 ? 17.662 38.105 0.344 1.00 9.38 92 ASN A O 1
ATOM 725 N N . ALA A 1 105 ? 17.160 37.564 2.469 1.00 9.42 93 ALA A N 1
ATOM 726 C CA . ALA A 1 105 ? 16.110 38.548 2.531 1.00 9.01 93 ALA A CA 1
ATOM 727 C C . ALA A 1 105 ? 16.621 39.958 2.219 1.00 9.18 93 ALA A C 1
ATOM 728 O O . ALA A 1 105 ? 16.033 40.680 1.431 1.00 10.42 93 ALA A O 1
ATOM 730 N N . ARG A 1 106 ? 17.699 40.361 2.871 1.00 9.37 94 ARG A N 1
ATOM 731 C CA . ARG A 1 106 ? 18.261 41.680 2.658 1.00 10.15 94 ARG A CA 1
ATOM 732 C C . ARG A 1 106 ? 18.732 41.923 1.224 1.00 9.59 94 ARG A C 1
ATOM 733 O O . ARG A 1 106 ? 18.463 42.994 0.647 1.00 10.69 94 ARG A O 1
ATOM 741 N N . TYR A 1 107 ? 19.520 40.984 0.700 1.00 8.04 95 TYR A N 1
ATOM 742 C CA . TYR A 1 107 ? 20.307 41.233 -0.478 1.00 7.69 95 TYR A CA 1
ATOM 743 C C . TYR A 1 107 ? 19.811 40.581 -1.754 1.00 7.52 95 TYR A C 1
ATOM 744 O O . TYR A 1 107 ? 20.041 41.154 -2.841 1.00 9.42 95 TYR A O 1
ATOM 753 N N . MET A 1 108 ? 19.240 39.388 -1.662 1.00 9.16 96 MET A N 1
ATOM 754 C CA . MET A 1 108 ? 18.642 38.770 -2.839 1.00 8.33 96 MET A CA 1
ATOM 755 C C . MET A 1 108 ? 17.262 39.352 -3.117 1.00 8.86 96 MET A C 1
ATOM 756 O O . MET A 1 108 ? 16.884 39.606 -4.270 1.00 10.14 96 MET A O 1
ATOM 764 N N . PHE A 1 109 ? 16.462 39.444 -2.056 1.00 9.20 97 PHE A N 1
ATOM 765 C CA . PHE A 1 109 ? 15.057 39.846 -2.191 1.00 8.99 97 PHE A CA 1
ATOM 766 C C . PHE A 1 109 ? 14.786 41.329 -1.814 1.00 9.99 97 PHE A C 1
ATOM 767 O O . PHE A 1 109 ? 13.613 41.784 -1.902 1.00 10.38 97 PHE A O 1
ATOM 775 N N . ASN A 1 110 ? 15.817 42.057 -1.381 1.00 9.65 98 ASN A N 1
ATOM 776 C CA . ASN A 1 110 ? 15.785 43.510 -1.195 1.00 8.23 98 ASN A CA 1
ATOM 777 C C . ASN A 1 110 ? 14.725 43.888 -0.145 1.00 9.79 98 ASN A C 1
ATOM 778 O O . ASN A 1 110 ? 14.054 44.925 -0.324 1.00 11.83 98 ASN A O 1
ATOM 783 N N . VAL A 1 111 ? 14.626 43.107 0.930 1.00 9.51 99 VAL A N 1
ATOM 784 C CA . VAL A 1 111 ? 13.710 43.453 2.040 1.00 10.60 99 VAL A CA 1
ATOM 785 C C . VAL A 1 111 ? 14.418 44.388 3.042 1.00 10.65 99 VAL A C 1
ATOM 786 O O . VAL A 1 111 ? 15.484 44.024 3.564 1.00 13.03 99 VAL A O 1
ATOM 790 N N . GLU A 1 112 ? 13.846 45.565 3.308 1.00 13.83 100 GLU A N 1
ATOM 791 C CA . GLU A 1 112 ? 14.476 46.482 4.223 1.00 16.38 100 GLU A CA 1
ATOM 792 C C . GLU A 1 112 ? 14.403 46.003 5.655 1.00 15.69 100 GLU A C 1
ATOM 793 O O . GLU A 1 112 ? 15.415 46.041 6.339 1.00 18.68 100 GLU A O 1
ATOM 795 N N . ASN A 1 113 ? 13.240 45.519 6.114 1.00 12.22 101 ASN A N 1
ATOM 796 C CA . ASN A 1 113 ? 13.026 45.203 7.544 1.00 10.61 101 ASN A CA 1
ATOM 797 C C . ASN A 1 113 ? 13.146 43.677 7.766 1.00 10.51 101 ASN A C 1
ATOM 798 O O . ASN A 1 113 ? 12.205 42.924 7.458 1.00 11.19 101 ASN A O 1
ATOM 803 N N . VAL A 1 114 ? 14.270 43.246 8.337 1.00 8.72 102 VAL A N 1
ATOM 804 C CA . VAL A 1 114 ? 14.592 41.841 8.525 1.00 7.84 102 VAL A CA 1
ATOM 805 C C . VAL A 1 114 ? 15.010 41.725 9.997 1.00 9.85 102 VAL A C 1
ATOM 806 O O . VAL A 1 114 ? 15.885 42.460 10.437 1.00 10.30 102 VAL A O 1
ATOM 810 N N . ILE A 1 115 ? 14.374 40.830 10.717 1.00 9.48 103 ILE A N 1
ATOM 811 C CA . ILE A 1 115 ? 14.604 40.577 12.164 1.00 8.69 103 ILE A CA 1
ATOM 812 C C . ILE A 1 115 ? 14.955 39.128 12.325 1.00 11.35 103 ILE A C 1
ATOM 813 O O . ILE A 1 115 ? 14.218 38.270 11.855 1.00 12.05 103 ILE A O 1
ATOM 818 N N . ALA A 1 116 ? 16.059 38.837 13.019 1.00 9.20 104 ALA A N 1
ATOM 819 C CA . ALA A 1 116 ? 16.483 37.452 13.254 1.00 7.55 104 ALA A CA 1
ATOM 820 C C . ALA A 1 116 ? 16.661 37.167 14.723 1.00 9.39 104 ALA A C 1
ATOM 821 O O . ALA A 1 116 ? 17.110 38.012 15.504 1.00 10.26 104 ALA A O 1
ATOM 823 N N A ARG A 1 117 ? 16.273 35.951 15.109 0.50 8.67 105 ARG A N 1
ATOM 824 N N B ARG A 1 117 ? 16.345 35.928 15.058 0.50 9.17 105 ARG A N 1
ATOM 825 C CA A ARG A 1 117 ? 16.681 35.440 16.409 0.50 9.41 105 ARG A CA 1
ATOM 826 C CA B ARG A 1 117 ? 16.630 35.358 16.358 0.50 10.30 105 ARG A CA 1
ATOM 827 C C A ARG A 1 117 ? 18.103 34.898 16.366 0.50 10.58 105 ARG A C 1
ATOM 828 C C B ARG A 1 117 ? 18.083 34.864 16.375 0.50 10.79 105 ARG A C 1
ATOM 829 O O . ARG A 1 117 ? 18.473 34.151 15.478 1.00 10.63 105 ARG A O 1
ATOM 844 N N . VAL A 1 118 ? 18.875 35.264 17.381 1.00 9.87 106 VAL A N 1
ATOM 845 C CA . VAL A 1 118 ? 20.282 34.931 17.462 1.00 10.85 106 VAL A CA 1
ATOM 846 C C . VAL A 1 118 ? 20.535 34.414 18.874 1.00 13.73 106 VAL A C 1
ATOM 847 O O . VAL A 1 118 ? 20.434 35.176 19.836 1.00 14.66 106 VAL A O 1
ATOM 851 N N . TYR A 1 119 ? 20.860 33.136 19.029 1.00 11.70 107 TYR A N 1
ATOM 852 C CA A TYR A 1 119 ? 21.094 32.607 20.375 0.50 11.05 107 TYR A CA 1
ATOM 853 C CA B TYR A 1 119 ? 21.086 32.547 20.346 0.50 11.25 107 TYR A CA 1
ATOM 854 C C . TYR A 1 119 ? 22.425 32.995 20.961 1.00 11.23 107 TYR A C 1
ATOM 855 O O . TYR A 1 119 ? 22.496 33.338 22.137 1.00 12.30 107 TYR A O 1
ATOM 872 N N . ASP A 1 120 ? 23.477 32.944 20.130 1.00 10.28 108 ASP A N 1
ATOM 873 C CA . ASP A 1 120 ? 24.852 33.225 20.552 1.00 11.72 108 ASP A CA 1
ATOM 874 C C . ASP A 1 120 ? 25.142 34.730 20.466 1.00 10.60 108 ASP A C 1
ATOM 875 O O . ASP A 1 120 ? 25.204 35.292 19.387 1.00 11.98 108 ASP A O 1
ATOM 880 N N . PRO A 1 121 ? 25.352 35.395 21.614 1.00 10.22 109 PRO A N 1
ATOM 881 C CA . PRO A 1 121 ? 25.641 36.833 21.578 1.00 11.47 109 PRO A CA 1
ATOM 882 C C . PRO A 1 121 ? 26.843 37.212 20.718 1.00 12.20 109 PRO A C 1
ATOM 883 O O . PRO A 1 121 ? 26.910 38.331 20.180 1.00 12.62 109 PRO A O 1
ATOM 887 N N . GLU A 1 122 ? 27.792 36.301 20.567 1.00 13.12 110 GLU A N 1
ATOM 888 C CA . GLU A 1 122 ? 28.967 36.619 19.769 1.00 13.78 110 GLU A CA 1
ATOM 889 C C . GLU A 1 122 ? 28.632 36.708 18.278 1.00 14.26 110 GLU A C 1
ATOM 890 O O . GLU A 1 122 ? 29.431 37.233 17.493 1.00 13.88 110 GLU A O 1
ATOM 896 N N . LYS A 1 123 ? 27.477 36.189 17.882 1.00 10.69 111 LYS A N 1
ATOM 897 C CA . LYS A 1 123 ? 27.037 36.238 16.473 1.00 12.01 111 LYS A CA 1
ATOM 898 C C . LYS A 1 123 ? 26.214 37.491 16.110 1.00 12.10 111 LYS A C 1
ATOM 899 O O . LYS A 1 123 ? 25.915 37.725 14.938 1.00 11.85 111 LYS A O 1
ATOM 905 N N . ILE A 1 124 ? 25.835 38.280 17.105 1.00 11.58 112 ILE A N 1
ATOM 906 C CA . ILE A 1 124 ? 24.993 39.419 16.860 1.00 12.51 112 ILE A CA 1
ATOM 907 C C . ILE A 1 124 ? 25.643 40.386 15.873 1.00 11.64 112 ILE A C 1
ATOM 908 O O . ILE A 1 124 ? 24.969 40.886 14.966 1.00 11.43 112 ILE A O 1
ATOM 913 N N . LYS A 1 125 ? 26.931 40.664 16.039 1.00 11.04 113 LYS A N 1
ATOM 914 C CA . LYS A 1 125 ? 27.619 41.705 15.260 1.00 12.00 113 LYS A CA 1
ATOM 915 C C . LYS A 1 125 ? 27.491 41.520 13.741 1.00 11.84 113 LYS A C 1
ATOM 916 O O . LYS A 1 125 ? 27.216 42.488 13.004 1.00 11.25 113 LYS A O 1
ATOM 921 N N . ILE A 1 126 ? 27.687 40.283 13.279 1.00 10.13 114 ILE A N 1
ATOM 922 C CA . ILE A 1 126 ? 27.713 40.012 11.816 1.00 9.82 114 ILE A CA 1
ATOM 923 C C . ILE A 1 126 ? 26.311 40.228 11.220 1.00 10.09 114 ILE A C 1
ATOM 924 O O . ILE A 1 126 ? 26.142 40.672 10.092 1.00 10.95 114 ILE A O 1
ATOM 929 N N . PHE A 1 127 ? 25.262 39.928 11.992 1.00 10.65 115 PHE A N 1
ATOM 930 C CA . PHE A 1 127 ? 23.907 40.233 11.550 1.00 9.83 115 PHE A CA 1
ATOM 931 C C . PHE A 1 127 ? 23.718 41.771 11.480 1.00 8.92 115 PHE A C 1
ATOM 932 O O . PHE A 1 127 ? 23.270 42.290 10.450 1.00 9.28 115 PHE A O 1
ATOM 940 N N . GLU A 1 128 ? 24.067 42.478 12.546 1.00 8.70 116 GLU A N 1
ATOM 941 C CA . GLU A 1 128 ? 23.833 43.918 12.616 1.00 11.94 116 GLU A CA 1
ATOM 942 C C . GLU A 1 128 ? 24.654 44.716 11.613 1.00 11.39 116 GLU A C 1
ATOM 943 O O . GLU A 1 128 ? 24.156 45.689 11.050 1.00 11.43 116 GLU A O 1
ATOM 949 N N . GLU A 1 129 ? 25.858 44.234 11.283 1.00 9.65 117 GLU A N 1
ATOM 950 C CA . GLU A 1 129 ? 26.715 44.910 10.261 1.00 11.71 117 GLU A CA 1
ATOM 951 C C . GLU A 1 129 ? 26.080 44.776 8.862 1.00 9.84 117 GLU A C 1
ATOM 952 O O . GLU A 1 129 ? 26.466 45.475 7.921 1.00 11.84 117 GLU A O 1
ATOM 958 N N . ASN A 1 130 ? 25.164 43.847 8.706 1.00 8.88 118 ASN A N 1
ATOM 959 C CA . ASN A 1 130 ? 24.390 43.621 7.486 1.00 8.59 118 ASN A CA 1
ATOM 960 C C . ASN A 1 130 ? 22.941 44.142 7.534 1.00 11.50 118 ASN A C 1
ATOM 961 O O . ASN A 1 130 ? 22.126 43.807 6.683 1.00 11.73 118 ASN A O 1
ATOM 966 N N . GLY A 1 131 ? 22.669 44.987 8.514 1.00 10.37 119 GLY A N 1
ATOM 967 C CA . GLY A 1 131 ? 21.400 45.669 8.597 1.00 9.34 119 GLY A CA 1
ATOM 968 C C . GLY A 1 131 ? 20.265 44.817 9.054 1.00 10.05 119 GLY A C 1
ATOM 969 O O . GLY A 1 131 ? 19.103 45.186 8.829 1.00 11.36 119 GLY A O 1
ATOM 970 N N . ILE A 1 132 ? 20.574 43.690 9.704 1.00 9.14 120 ILE A N 1
ATOM 971 C CA . ILE A 1 132 ? 19.551 42.777 10.232 1.00 8.48 120 ILE A CA 1
ATOM 972 C C . ILE A 1 132 ? 19.380 43.033 11.718 1.00 11.07 120 ILE A C 1
ATOM 9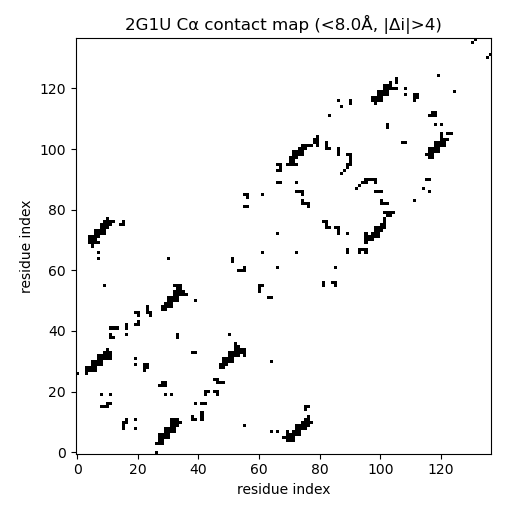73 O O . ILE A 1 132 ? 20.364 43.052 12.484 1.00 10.84 120 ILE A O 1
ATOM 978 N N . LYS A 1 133 ? 18.144 43.300 12.129 1.00 9.94 121 LYS A N 1
ATOM 979 C CA . LYS A 1 133 ? 17.828 43.554 13.539 1.00 10.07 121 LYS A CA 1
ATOM 980 C C . LYS A 1 133 ? 17.858 42.206 14.253 1.00 9.57 121 LYS A C 1
ATOM 981 O O . LYS A 1 133 ? 17.540 41.170 13.644 1.00 11.02 121 LYS A O 1
ATOM 993 N N . THR A 1 134 ? 18.297 42.194 15.526 1.00 9.74 122 THR A N 1
ATOM 994 C CA . THR A 1 134 ? 18.459 40.937 16.261 1.00 9.50 122 THR A CA 1
ATOM 995 C C . THR A 1 134 ? 17.646 40.871 17.535 1.00 9.17 122 THR A C 1
ATOM 996 O O . THR A 1 134 ? 17.501 41.864 18.259 1.00 11.48 122 THR A O 1
ATOM 1000 N N . ILE A 1 135 ? 17.162 39.675 17.824 1.00 10.97 123 ILE A N 1
ATOM 1001 C CA . ILE A 1 135 ? 16.572 39.378 19.110 1.00 9.89 123 ILE A CA 1
ATOM 1002 C C . ILE A 1 135 ? 17.426 38.243 19.667 1.00 11.92 123 ILE A C 1
ATOM 1003 O O . ILE A 1 135 ? 17.379 37.104 19.170 1.00 10.81 123 ILE A O 1
ATOM 1008 N N . CYS A 1 136 ? 18.186 38.544 20.693 1.00 11.39 124 CYS A N 1
ATOM 1009 C CA . CYS A 1 136 ? 19.027 37.545 21.369 1.00 13.45 124 CYS A CA 1
ATOM 1010 C C . CYS A 1 136 ? 18.487 37.374 22.779 1.00 13.34 124 CYS A C 1
ATOM 1011 O O . CYS A 1 136 ? 18.556 38.287 23.587 1.00 13.72 124 CYS A O 1
ATOM 1014 N N . PRO A 1 137 ? 17.841 36.238 2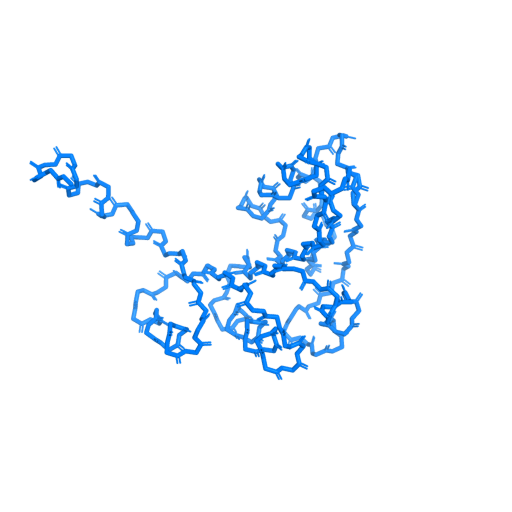3.052 1.00 14.23 125 PRO A N 1
ATOM 1015 C CA . PRO A 1 137 ? 17.186 36.060 24.357 1.00 15.25 125 PRO A CA 1
ATOM 1016 C C . PRO A 1 137 ? 18.053 36.366 25.566 1.00 14.25 125 PRO A C 1
ATOM 1017 O O . PRO A 1 137 ? 17.587 37.046 26.495 1.00 15.75 125 PRO A O 1
ATOM 1021 N N . ALA A 1 138 ? 19.294 35.877 25.599 1.00 15.58 126 ALA A N 1
ATOM 1022 C CA . ALA A 1 138 ? 20.150 36.132 26.759 1.00 14.35 126 ALA A CA 1
ATOM 1023 C C . ALA A 1 138 ? 20.374 37.612 26.955 1.00 15.44 126 ALA A C 1
ATOM 1024 O O . ALA A 1 138 ? 20.356 38.107 28.084 1.00 15.17 126 ALA A O 1
ATOM 1026 N N . VAL A 1 139 ? 20.648 38.307 25.867 1.00 15.47 127 VAL A N 1
ATOM 1027 C CA . VAL A 1 139 ? 20.927 39.755 25.936 1.00 13.94 127 VAL A CA 1
ATOM 1028 C C . VAL A 1 139 ? 19.684 40.506 26.396 1.00 14.94 127 VAL A C 1
ATOM 1029 O O . VAL A 1 139 ? 19.779 41.424 27.227 1.00 16.24 127 VAL A O 1
ATOM 1033 N N . LEU A 1 140 ? 18.533 40.129 25.859 1.00 15.22 128 LEU A N 1
ATOM 1034 C CA A LEU A 1 140 ? 17.293 40.764 26.201 0.67 15.37 128 LEU A CA 1
ATOM 1035 C CA B LEU A 1 140 ? 17.261 40.758 26.223 0.33 14.88 128 LEU A CA 1
ATOM 1036 C C . LEU A 1 140 ? 16.955 40.612 27.711 1.00 15.31 128 LEU A C 1
ATOM 1037 O O . LEU A 1 140 ? 16.511 41.574 28.373 1.00 17.02 128 LEU A O 1
ATOM 1046 N N . MET A 1 141 ? 17.190 39.413 28.257 1.00 15.12 129 MET A N 1
ATOM 1047 C CA A MET A 1 141 ? 16.927 39.164 29.679 0.50 15.95 129 MET A CA 1
ATOM 1048 C CA B MET A 1 141 ? 16.972 39.145 29.698 0.50 16.41 129 MET A CA 1
ATOM 1049 C C . MET A 1 141 ? 17.894 39.994 30.556 1.00 17.18 129 MET A C 1
ATOM 1050 O O . MET A 1 141 ? 17.468 40.650 31.507 1.00 17.23 129 MET A O 1
ATOM 1059 N N . ILE A 1 142 ? 19.178 39.990 30.226 1.00 15.46 130 ILE A N 1
ATOM 1060 C CA . ILE A 1 142 ? 20.183 40.755 30.986 1.00 14.35 130 ILE A CA 1
ATOM 1061 C C . ILE A 1 142 ? 19.871 42.244 30.914 1.00 13.75 130 ILE A C 1
ATOM 1062 O O . ILE A 1 142 ? 19.936 42.940 31.926 1.00 15.11 130 ILE A O 1
ATOM 1067 N N . GLU A 1 143 ? 19.497 42.736 29.735 1.00 15.11 131 GLU A N 1
ATOM 1068 C CA . GLU A 1 143 ? 19.138 44.157 29.578 1.00 14.43 131 GLU A CA 1
ATOM 1069 C C . GLU A 1 143 ? 17.946 44.537 30.476 1.00 15.58 131 GLU A C 1
ATOM 1070 O O . GLU A 1 143 ? 17.960 45.569 31.104 1.00 16.89 131 GLU A O 1
ATOM 1076 N N . LYS A 1 144 ? 16.955 43.663 30.543 1.00 14.92 132 LYS A N 1
ATOM 1077 C CA . LYS A 1 144 ? 15.770 43.909 31.368 1.00 15.03 132 LYS A CA 1
ATOM 1078 C C . LYS A 1 144 ? 16.134 43.893 32.850 1.00 14.51 132 LYS A C 1
ATOM 1079 O O . LYS A 1 144 ? 15.671 44.736 33.587 1.00 16.44 132 LYS A O 1
ATOM 1085 N N . VAL A 1 145 ? 16.942 42.919 33.293 1.00 14.83 133 VAL A N 1
ATOM 1086 C CA . VAL A 1 145 ? 17.416 42.910 34.685 1.00 13.46 133 VAL A CA 1
ATOM 1087 C C . VAL A 1 145 ? 18.151 44.216 34.996 1.00 14.73 133 VAL A C 1
ATOM 1088 O O . VAL A 1 145 ? 17.928 44.870 36.037 1.00 16.76 133 VAL A O 1
ATOM 1092 N N . LYS A 1 146 ? 19.043 44.617 34.093 1.00 14.47 134 LYS A N 1
ATOM 1093 C CA . LYS A 1 146 ? 19.775 45.862 34.332 1.00 16.00 134 LYS A CA 1
ATOM 1094 C C . LYS A 1 146 ? 18.837 47.054 34.489 1.00 16.34 134 LYS A C 1
ATOM 1095 O O . LYS A 1 146 ? 19.064 47.898 35.351 1.00 15.63 134 LYS A O 1
ATOM 1103 N N . GLU A 1 147 ? 17.806 47.160 33.646 1.00 13.95 135 GLU A N 1
ATOM 1104 C CA . GLU A 1 147 ? 16.850 48.265 33.753 1.00 18.06 135 GLU A CA 1
ATOM 1105 C C . GLU A 1 147 ? 16.202 48.287 35.095 1.00 18.58 135 GLU A C 1
ATOM 1106 O O . GLU A 1 147 ? 15.976 49.363 35.651 1.00 18.46 135 GLU A O 1
ATOM 1112 N N . PHE A 1 148 ? 15.903 47.115 35.654 1.00 17.35 136 PHE A N 1
ATOM 1113 C CA . PHE A 1 148 ? 15.276 47.060 36.968 1.00 17.50 136 PHE A CA 1
ATOM 1114 C C . PHE A 1 148 ? 16.221 47.393 38.131 1.00 18.93 136 P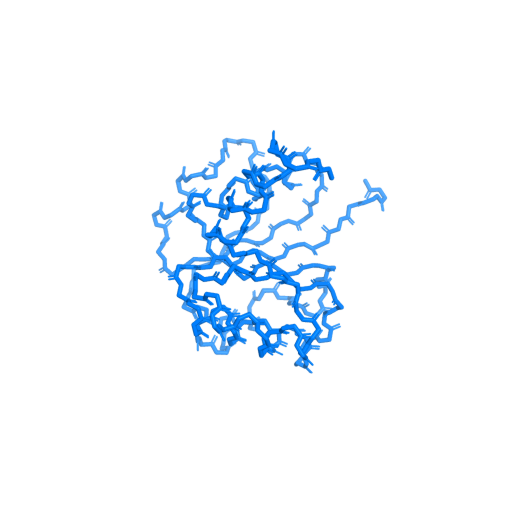HE A C 1
ATOM 1115 O O . PHE A 1 148 ? 15.781 47.667 39.231 1.00 22.49 136 PHE A O 1
ATOM 1123 N N . ILE A 1 149 ? 17.515 47.384 37.898 1.00 16.54 137 ILE A N 1
ATOM 1124 C CA . ILE A 1 149 ? 18.476 47.678 38.957 1.00 16.37 137 ILE A CA 1
ATOM 1125 C C . ILE A 1 149 ? 18.983 49.065 38.798 1.00 17.55 137 ILE A C 1
ATOM 1126 O O . ILE A 1 149 ? 18.979 49.846 39.761 1.00 16.57 137 ILE A O 1
ATOM 1131 N N . ILE A 1 150 ? 19.486 49.366 37.605 1.00 16.91 138 ILE A N 1
ATOM 1132 C CA . ILE A 1 150 ? 20.179 50.663 37.409 1.00 18.69 138 ILE A CA 1
ATOM 1133 C C . ILE A 1 150 ? 19.319 51.746 36.748 1.00 21.85 138 ILE A C 1
ATOM 1134 O O . ILE A 1 150 ? 19.752 52.892 36.686 1.00 24.82 138 ILE A O 1
ATOM 1139 N N . GLY A 1 151 ? 18.123 51.392 36.285 1.00 23.22 139 GLY A N 1
ATOM 1140 C CA . GLY A 1 151 ? 17.275 52.313 35.538 1.00 27.24 139 GLY A CA 1
ATOM 1141 C C . GLY A 1 151 ? 17.470 52.207 34.028 1.00 31.06 139 GLY A C 1
ATOM 1142 O O . GLY A 1 151 ? 18.394 51.529 33.538 1.00 30.79 139 GLY A O 1
ATOM 1143 N N . SER A 1 152 ? 16.602 52.887 33.276 1.00 34.66 140 SER A N 1
ATOM 1144 C CA . SER A 1 152 ? 16.662 52.862 31.812 1.00 35.09 140 SER A CA 1
#

Radius of gyration: 15.1 Å; Cα contacts (8 Å, |Δi|>4): 283; chains: 1; bounding box: 37×34×42 Å

Solvent-accessible surface area: 8081 Å² total; per-residue (Å²): 88,190,176,48,87,59,5,0,0,0,6,0,30,199,41,1,8,104,47,0,25,103,10,14,91,79,48,43,60,2,14,0,1,21,163,68,97,151,14,29,156,128,25,76,120,106,36,79,34,152,68,26,86,17,58,8,50,98,70,118,9,0,78,122,3,17,0,98,129,13,67,42,0,22,0,5,25,120,64,13,80,24,0,55,70,0,0,52,24,0,68,121,120,21,125,4,78,44,0,31,0,35,0,88,50,68,160,85,28,126,82,2,97,118,25,33,2,108,32,57,7,52,47,49,100,135,104,93,106,84,98,88,154,131,133,43,81